Protein AF-A0A800BKJ9-F1 (afdb_monomer)

Radius of gyration: 23.35 Å; Cα contacts (8 Å, |Δi|>4): 43; chains: 1; bounding box: 63×29×54 Å

pLDDT: mean 70.18, std 12.78, range [39.97, 96.56]

Secondary structure (DSSP, 8-state):
------HHHHHHTSHHHHHHS------SHHHHHHHHHTSHHHHHS-S---TTTT-HHHHTTHHHHHHHHHHHHHHHHHHHHHH----TTTTTT--

Sequence (95 aa):
MSDKKNIFERFGDSQVWKSIIRSGVPRT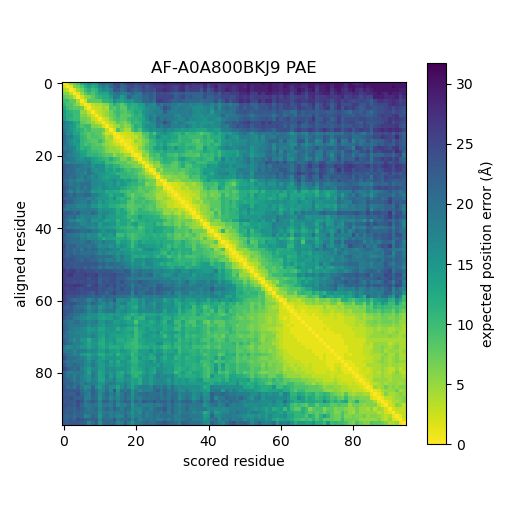RRQRMMSVLNSVFLHLHPVRLPRHAVKLKFTWCMGGLTFFLFLVLTISGILLMFYYRPTVEYAYTDM

Mean predicted aligned error: 14.45 Å

Solvent-accessible surface area (backbone atoms only — not comparable to full-atom values): 5904 Å² total; per-residue (Å²): 137,80,87,79,77,51,71,66,57,60,51,65,68,27,71,64,45,48,58,46,59,63,57,74,90,59,88,46,79,69,48,44,52,54,40,30,66,55,13,70,74,43,48,76,46,74,94,73,75,59,81,76,75,69,44,61,87,79,57,69,55,50,72,58,51,53,52,50,51,49,52,53,50,51,54,53,49,55,55,44,58,78,65,45,57,101,42,84,90,45,45,77,80,55,105

Foldseek 3Di:
DDDPDDPVVVVCPDPVNCQQQVADDDDDPVSLVVRLCRHPVSVVPPPDDDPVNPPCVPPVVVVVVVVVVVVVCVVVVVVLVVQADPDPVCRVVSD

Structure (mmCIF, N/CA/C/O backbone):
data_AF-A0A800BKJ9-F1
#
_entry.id   AF-A0A800BKJ9-F1
#
loop_
_atom_site.group_PDB
_atom_site.id
_atom_site.type_symbol
_atom_site.label_atom_id
_atom_site.label_alt_id
_atom_site.label_comp_id
_atom_site.label_asym_id
_atom_site.label_entity_id
_atom_site.label_seq_id
_atom_site.pdbx_PDB_ins_code
_atom_site.Cartn_x
_atom_site.Cartn_y
_atom_site.Cartn_z
_atom_site.occupancy
_atom_site.B_iso_or_equiv
_atom_site.auth_seq_id
_atom_site.auth_comp_id
_atom_site.auth_asym_id
_atom_site.auth_atom_id
_atom_site.pdbx_PDB_model_num
ATOM 1 N N . MET A 1 1 ? -43.457 21.972 -6.474 1.00 39.97 1 MET A N 1
ATOM 2 C CA . MET A 1 1 ? -42.871 21.438 -7.720 1.00 39.97 1 MET A CA 1
ATOM 3 C C . MET A 1 1 ? -41.398 21.126 -7.467 1.00 39.97 1 MET A C 1
ATOM 5 O O . MET A 1 1 ? -40.632 22.046 -7.242 1.00 39.97 1 MET A O 1
ATOM 9 N N . SER A 1 2 ? -41.067 19.829 -7.458 1.00 46.69 2 SER A N 1
ATOM 10 C CA . SER A 1 2 ? -39.734 19.195 -7.498 1.00 46.69 2 SER A CA 1
ATOM 11 C C . SER A 1 2 ? -38.709 19.501 -6.388 1.00 46.69 2 SER A C 1
ATOM 13 O O . SER A 1 2 ? -37.764 20.259 -6.599 1.00 46.69 2 SER A O 1
ATOM 15 N N . ASP A 1 3 ? -38.805 18.767 -5.271 1.00 52.81 3 ASP A N 1
ATOM 16 C CA . ASP A 1 3 ? -37.680 18.506 -4.359 1.00 52.81 3 ASP A CA 1
ATOM 17 C C . ASP A 1 3 ? -36.527 17.831 -5.119 1.00 52.81 3 ASP A C 1
ATOM 19 O O . ASP A 1 3 ? -36.570 16.640 -5.450 1.00 52.81 3 ASP A O 1
ATOM 23 N N . LYS A 1 4 ? -35.473 18.594 -5.415 1.00 58.91 4 LYS A N 1
ATOM 24 C CA . LYS A 1 4 ? -34.211 18.055 -5.928 1.00 58.91 4 LYS A CA 1
ATOM 25 C C . LYS A 1 4 ? -33.463 17.396 -4.768 1.00 58.91 4 LYS A C 1
ATOM 27 O O . LYS A 1 4 ? -32.579 18.006 -4.178 1.00 58.91 4 LYS A O 1
ATOM 32 N N . LYS A 1 5 ? -33.821 16.150 -4.437 1.00 59.28 5 LYS A N 1
ATOM 33 C CA . LYS A 1 5 ? -33.046 15.328 -3.491 1.00 59.28 5 LYS A CA 1
ATOM 34 C C . LYS A 1 5 ? -31.585 15.289 -3.933 1.00 59.28 5 LYS A C 1
ATOM 36 O O . LYS A 1 5 ? -31.288 14.848 -5.048 1.00 59.28 5 LYS A O 1
ATOM 41 N N . ASN A 1 6 ? -30.702 15.767 -3.061 1.00 65.50 6 ASN A N 1
ATOM 42 C CA . ASN A 1 6 ? -29.271 15.858 -3.307 1.00 65.50 6 ASN A CA 1
ATOM 43 C C . ASN A 1 6 ? -28.707 14.466 -3.611 1.00 65.50 6 ASN A C 1
ATOM 45 O O . ASN A 1 6 ? -29.071 13.474 -2.981 1.00 65.50 6 ASN A O 1
ATOM 49 N N . ILE A 1 7 ? -27.784 14.384 -4.569 1.00 63.50 7 ILE A N 1
ATOM 50 C CA . ILE A 1 7 ? -27.117 13.134 -4.977 1.00 63.50 7 ILE A CA 1
ATOM 51 C C . ILE A 1 7 ? -26.501 12.435 -3.745 1.00 63.50 7 ILE A C 1
ATOM 53 O O . ILE A 1 7 ? -26.537 11.213 -3.626 1.00 63.50 7 ILE A O 1
ATOM 57 N N . PHE A 1 8 ? -26.054 13.234 -2.773 1.00 60.84 8 PHE A N 1
ATOM 58 C CA . PHE A 1 8 ? -25.532 12.811 -1.475 1.00 60.84 8 PHE A CA 1
ATOM 59 C C . PHE A 1 8 ? -26.535 12.019 -0.611 1.00 60.84 8 PHE A C 1
ATOM 61 O O . PHE A 1 8 ? -26.155 11.038 0.022 1.00 60.84 8 PHE A O 1
ATOM 68 N N . GLU A 1 9 ? -27.823 12.379 -0.622 1.00 61.12 9 GLU A N 1
ATOM 69 C CA . GLU A 1 9 ? -28.871 11.661 0.122 1.00 61.12 9 GLU A CA 1
ATOM 70 C C . GLU A 1 9 ? -29.192 10.313 -0.533 1.00 61.12 9 GLU A C 1
ATOM 72 O O . GLU A 1 9 ? -29.388 9.313 0.154 1.00 61.12 9 GLU A O 1
ATOM 77 N N . ARG A 1 10 ? -29.159 10.250 -1.872 1.00 60.16 10 ARG A N 1
ATOM 78 C CA . ARG A 1 10 ? -29.351 8.995 -2.622 1.00 60.16 10 ARG A CA 1
ATOM 79 C C . ARG A 1 10 ? -28.207 8.002 -2.401 1.00 60.16 10 ARG A C 1
ATOM 81 O O . ARG A 1 10 ? -28.456 6.800 -2.353 1.00 60.16 10 ARG A O 1
ATOM 88 N N . PHE A 1 11 ? -26.975 8.490 -2.238 1.00 60.97 11 PHE A N 1
ATOM 89 C CA . PHE A 1 11 ? -25.841 7.648 -1.846 1.00 60.97 11 PHE A CA 1
ATOM 90 C C . PHE A 1 11 ? -25.932 7.200 -0.380 1.00 60.97 11 PHE A C 1
ATOM 92 O O . PHE A 1 11 ? -25.689 6.024 -0.101 1.00 60.97 11 PHE A O 1
ATOM 99 N N . GLY A 1 12 ? -26.344 8.087 0.533 1.00 59.91 12 GLY A N 1
ATOM 100 C CA . GLY A 1 12 ? -26.527 7.770 1.955 1.00 59.91 12 GLY A CA 1
ATOM 101 C C . GLY A 1 12 ? -27.630 6.739 2.233 1.00 59.91 12 GLY A C 1
ATOM 102 O O . GLY A 1 12 ? -27.510 5.946 3.166 1.00 59.91 12 GLY A O 1
ATOM 103 N N . ASP A 1 13 ? -28.664 6.686 1.389 1.00 61.78 13 ASP A N 1
ATOM 104 C CA . ASP A 1 13 ? -29.742 5.690 1.467 1.00 61.78 13 ASP A CA 1
ATOM 105 C C . ASP A 1 13 ? -29.488 4.410 0.657 1.00 61.78 13 ASP A C 1
ATOM 107 O O . ASP A 1 13 ? -30.318 3.491 0.677 1.00 61.78 13 ASP A O 1
ATOM 111 N N . SER A 1 14 ? -28.352 4.322 -0.043 1.00 69.62 14 SER A N 1
ATOM 112 C CA . SER A 1 14 ? -28.029 3.161 -0.869 1.00 69.62 14 SER A CA 1
ATOM 113 C C . SER A 1 14 ? -27.919 1.884 -0.026 1.00 69.62 14 SER A C 1
ATOM 115 O O . SER A 1 14 ? -27.401 1.883 1.095 1.00 69.62 14 SER A O 1
ATOM 117 N N . GLN A 1 15 ? -28.386 0.760 -0.583 1.00 64.81 15 GLN A N 1
ATOM 118 C CA . GLN A 1 15 ? -28.272 -0.555 0.064 1.00 64.81 15 GLN A CA 1
ATOM 119 C C . GLN A 1 15 ? -26.816 -0.903 0.401 1.00 64.81 15 GLN A C 1
ATOM 121 O O . GLN A 1 15 ? -26.553 -1.552 1.409 1.00 64.81 15 GLN A O 1
ATOM 126 N N . VAL A 1 16 ? -25.870 -0.403 -0.398 1.00 65.88 16 VAL A N 1
ATOM 127 C CA . VAL A 1 16 ? -24.430 -0.536 -0.168 1.00 65.88 16 VAL A CA 1
ATOM 128 C C . VAL A 1 16 ? -24.008 0.217 1.099 1.00 65.88 16 VAL A C 1
ATOM 130 O O . VAL A 1 16 ? -23.353 -0.368 1.957 1.00 65.88 16 VAL A O 1
ATOM 133 N N . TRP A 1 17 ? -24.457 1.462 1.295 1.00 63.06 17 TRP A N 1
ATOM 134 C CA . TRP A 1 17 ? -24.151 2.253 2.496 1.00 63.06 17 TRP A CA 1
ATOM 135 C C . TRP A 1 17 ? -24.762 1.651 3.772 1.00 63.06 17 TRP A C 1
ATOM 137 O O . TRP A 1 17 ? -24.073 1.490 4.782 1.00 63.06 17 TRP A O 1
ATOM 147 N N . LYS A 1 18 ? -26.025 1.205 3.705 1.00 64.19 18 LYS A N 1
ATOM 148 C CA . LYS A 1 18 ? -26.698 0.481 4.804 1.00 64.19 18 LYS A CA 1
ATOM 149 C C . LYS A 1 18 ? -26.082 -0.896 5.084 1.00 64.19 18 LYS A C 1
ATOM 151 O O . LYS A 1 18 ? -26.156 -1.382 6.212 1.00 64.19 18 LYS A O 1
ATOM 156 N N . SER A 1 19 ? -25.458 -1.523 4.085 1.00 60.25 19 SER A N 1
ATOM 157 C CA . SER A 1 19 ? -24.729 -2.784 4.255 1.00 60.25 19 SER A CA 1
ATOM 158 C C . SER A 1 19 ? -23.343 -2.588 4.877 1.00 60.25 19 SER A C 1
ATOM 160 O O . SER A 1 19 ? -22.882 -3.470 5.596 1.00 60.25 19 SER A O 1
ATOM 162 N N . ILE A 1 20 ? -22.685 -1.451 4.632 1.00 65.69 20 ILE A N 1
ATOM 163 C CA . ILE A 1 20 ? -21.356 -1.133 5.181 1.00 65.69 20 ILE A CA 1
ATOM 164 C C . ILE A 1 20 ? -21.458 -0.640 6.635 1.00 65.69 20 ILE A C 1
ATOM 166 O O . ILE A 1 20 ? -20.631 -1.014 7.470 1.00 65.69 20 ILE A O 1
ATOM 170 N N . ILE A 1 21 ? -22.485 0.153 6.966 1.00 64.12 21 ILE A N 1
ATOM 171 C CA . ILE A 1 21 ? -22.735 0.694 8.312 1.00 64.12 21 ILE A CA 1
ATOM 172 C C . ILE A 1 21 ? -24.076 0.153 8.823 1.00 64.12 21 ILE A C 1
ATOM 174 O O . ILE A 1 21 ? -25.103 0.827 8.820 1.00 64.12 21 ILE A O 1
ATOM 178 N N . ARG A 1 22 ? -24.067 -1.113 9.255 1.00 62.44 22 ARG A N 1
ATOM 179 C CA . ARG A 1 22 ? -25.282 -1.853 9.643 1.00 62.44 22 ARG A CA 1
ATOM 180 C C . ARG A 1 22 ? -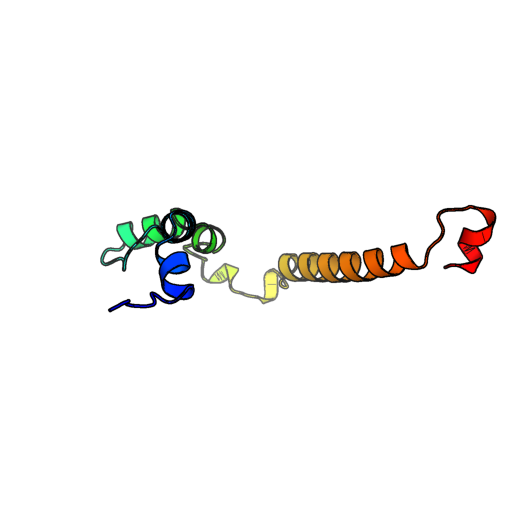25.787 -1.553 11.066 1.00 62.44 22 ARG A C 1
ATOM 182 O O . ARG A 1 22 ? -26.870 -1.998 11.437 1.00 62.44 22 ARG A O 1
ATOM 189 N N . SER A 1 23 ? -25.040 -0.820 11.895 1.00 60.53 23 SER A N 1
ATOM 190 C CA . SER A 1 23 ? -25.362 -0.662 13.324 1.00 60.53 23 SER A CA 1
ATOM 191 C C . SER A 1 23 ? -25.591 0.788 13.756 1.00 60.53 23 SER A C 1
ATOM 193 O O . SER A 1 23 ? -24.701 1.622 13.605 1.00 60.53 23 SER A O 1
ATOM 195 N N . GLY A 1 24 ? -26.744 1.061 14.375 1.00 64.62 24 GLY A N 1
ATOM 196 C CA . GLY A 1 24 ? -27.024 2.315 15.086 1.00 64.62 24 GLY A CA 1
ATOM 197 C C . GLY A 1 24 ? -26.265 2.453 16.417 1.00 64.62 24 GLY A C 1
ATOM 198 O O . GLY A 1 24 ? -25.598 1.518 16.862 1.00 64.62 24 GLY A O 1
ATOM 199 N N . VAL A 1 25 ? -26.384 3.625 17.061 1.00 61.09 25 VAL A N 1
ATOM 200 C CA . VAL A 1 25 ? -25.630 4.016 18.271 1.00 61.09 25 VAL A CA 1
ATOM 201 C C . VAL A 1 25 ? -25.787 2.970 19.393 1.00 61.09 25 VAL A C 1
ATOM 203 O O . VAL A 1 25 ? -26.876 2.823 19.958 1.00 61.09 25 VAL A O 1
ATOM 206 N N . PRO A 1 26 ? -24.720 2.234 19.752 1.00 61.00 26 PRO A N 1
ATOM 207 C CA . PRO A 1 26 ? -24.821 1.095 20.657 1.00 61.00 26 PRO A CA 1
ATOM 208 C C . PRO A 1 26 ? -24.922 1.533 22.126 1.00 61.00 26 PRO A C 1
ATOM 210 O O . PRO A 1 26 ? -24.006 2.155 22.669 1.00 61.00 26 PRO A O 1
ATOM 213 N N . ARG A 1 27 ? -26.005 1.150 22.817 1.00 66.75 27 ARG A N 1
ATOM 214 C CA . ARG A 1 27 ? -26.241 1.548 24.221 1.00 66.75 27 ARG A CA 1
ATOM 215 C C . ARG A 1 27 ? -25.732 0.542 25.260 1.00 66.75 27 ARG A C 1
ATOM 217 O O . ARG A 1 27 ? -25.415 0.941 26.375 1.00 66.75 27 ARG A O 1
ATOM 224 N N . THR A 1 28 ? -25.525 -0.727 24.892 1.00 74.31 28 THR A N 1
ATOM 225 C CA . T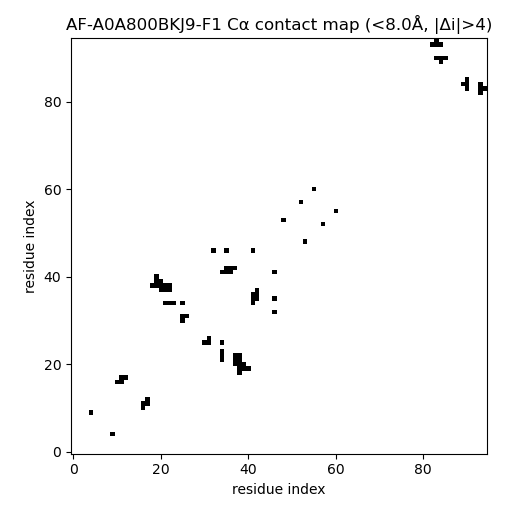HR A 1 28 ? -25.033 -1.787 25.802 1.00 74.31 28 THR A CA 1
ATOM 226 C C . THR A 1 28 ? -23.661 -2.351 25.399 1.00 74.31 28 THR A C 1
ATOM 228 O O . THR A 1 28 ? -23.259 -2.291 24.236 1.00 74.31 28 THR A O 1
ATOM 231 N N . ARG A 1 29 ? -22.913 -2.939 26.353 1.00 59.97 29 ARG A N 1
ATOM 232 C CA . ARG A 1 29 ? -21.552 -3.482 26.118 1.00 59.97 29 ARG A CA 1
ATOM 233 C C . ARG A 1 29 ? -21.520 -4.580 25.043 1.00 59.97 29 ARG A C 1
ATOM 235 O O . ARG A 1 29 ? -20.594 -4.601 24.238 1.00 59.97 29 ARG A O 1
ATOM 242 N N . ARG A 1 30 ? -22.526 -5.463 25.007 1.00 62.75 30 ARG A N 1
ATOM 243 C CA . ARG A 1 30 ? -22.648 -6.526 23.990 1.00 62.75 30 ARG A CA 1
ATOM 244 C C . ARG A 1 30 ? -22.976 -5.953 22.608 1.00 62.75 30 ARG A C 1
ATOM 246 O O . ARG A 1 30 ? -22.354 -6.339 21.626 1.00 62.75 30 ARG A O 1
ATOM 253 N N . GLN A 1 31 ? -23.868 -4.965 22.542 1.00 63.81 31 GLN A N 1
ATOM 254 C CA . GLN A 1 31 ? -24.249 -4.307 21.290 1.00 63.81 31 GLN A CA 1
ATOM 255 C C . GLN A 1 31 ? -23.094 -3.505 20.666 1.00 63.81 31 GLN A 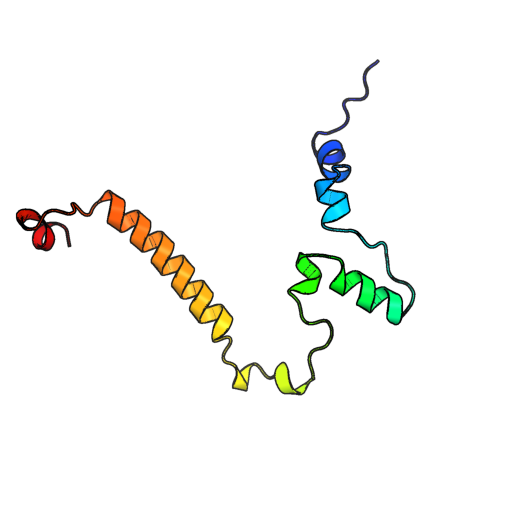C 1
ATOM 257 O O . GLN A 1 31 ? -22.973 -3.479 19.446 1.00 63.81 31 GLN A O 1
ATOM 262 N N . ARG A 1 32 ? -22.192 -2.928 21.479 1.00 67.19 32 ARG A N 1
ATOM 263 C CA . ARG A 1 32 ? -20.948 -2.298 20.987 1.00 67.19 32 ARG A CA 1
ATOM 264 C C . ARG A 1 32 ? -20.045 -3.295 20.266 1.00 67.19 32 ARG A C 1
ATOM 266 O O . ARG A 1 32 ? -19.538 -2.987 19.200 1.00 67.19 32 ARG A O 1
ATOM 273 N N . MET A 1 33 ? -19.874 -4.496 20.816 1.00 62.22 33 MET A N 1
ATOM 274 C CA . MET A 1 33 ? -19.043 -5.527 20.184 1.00 62.22 33 MET A CA 1
ATOM 275 C C . MET A 1 33 ? -19.663 -6.023 18.874 1.00 62.22 33 MET A C 1
ATOM 277 O O . MET A 1 33 ? -18.966 -6.132 17.873 1.00 62.22 33 MET A O 1
ATOM 281 N N . MET A 1 34 ? -20.980 -6.244 18.858 1.00 62.56 34 MET A N 1
ATOM 282 C CA . MET A 1 34 ? -21.692 -6.662 17.645 1.00 62.56 34 MET A CA 1
ATOM 283 C C . MET A 1 34 ? -21.695 -5.577 16.561 1.00 62.56 34 MET A C 1
ATOM 285 O O . MET A 1 34 ? -21.639 -5.900 15.384 1.00 62.56 34 MET A O 1
ATOM 289 N N . SER A 1 35 ? -21.728 -4.297 16.932 1.00 62.47 35 SER A N 1
ATOM 290 C CA . SER A 1 35 ? -21.608 -3.168 15.998 1.00 62.47 35 SER A CA 1
ATOM 291 C C . SER A 1 35 ? -20.231 -3.117 15.320 1.00 62.47 35 SER A C 1
ATOM 293 O O . SER A 1 35 ? -20.143 -2.887 14.113 1.00 62.47 35 SER A O 1
ATOM 295 N N . VAL A 1 36 ? -19.171 -3.427 16.072 1.00 61.50 36 VAL A N 1
ATOM 296 C CA . VAL A 1 36 ? -17.793 -3.443 15.565 1.00 61.50 36 VAL A CA 1
ATOM 297 C C . VAL A 1 36 ? -17.520 -4.645 14.659 1.00 61.50 36 VAL A C 1
ATOM 299 O O . VAL A 1 36 ? -16.865 -4.504 13.636 1.00 61.50 36 VAL A O 1
ATOM 302 N N . LEU A 1 37 ? -18.089 -5.813 14.966 1.00 61.16 37 LEU A N 1
ATOM 303 C CA . LEU A 1 37 ? -17.922 -7.010 14.134 1.00 61.16 37 LEU A CA 1
ATOM 304 C C . LEU A 1 37 ? -18.732 -6.972 12.826 1.00 61.16 37 LEU A C 1
ATOM 306 O O . LEU A 1 37 ? -18.320 -7.596 11.853 1.00 61.16 37 LEU A O 1
ATOM 310 N N . ASN A 1 38 ? -19.865 -6.258 12.800 1.00 60.38 38 ASN A N 1
ATOM 311 C CA . ASN A 1 38 ? -20.800 -6.219 11.664 1.00 60.38 38 ASN A CA 1
ATOM 312 C C . ASN A 1 38 ? -20.548 -5.081 10.657 1.00 60.38 38 ASN A C 1
ATOM 314 O O . ASN A 1 38 ? -21.346 -4.904 9.738 1.00 60.38 38 ASN A O 1
ATOM 318 N N . SER A 1 39 ? -19.491 -4.286 10.826 1.00 64.94 39 SER A N 1
ATOM 319 C CA . SER A 1 39 ? -19.127 -3.211 9.897 1.00 64.94 39 SER A CA 1
ATOM 320 C C . SER A 1 39 ? -17.724 -3.455 9.351 1.00 64.94 39 SER A C 1
ATOM 322 O O . SER A 1 39 ? -16.797 -3.720 10.108 1.00 64.94 39 SER A O 1
ATOM 324 N N . VAL A 1 40 ? -17.560 -3.377 8.028 1.00 64.00 40 VAL A N 1
ATOM 325 C CA . VAL A 1 40 ? -16.310 -3.770 7.344 1.00 64.00 40 VAL A CA 1
ATOM 326 C C . VAL A 1 40 ? -15.107 -2.962 7.849 1.00 64.00 40 VAL A C 1
ATOM 328 O O . VAL A 1 40 ? -14.041 -3.515 8.103 1.00 64.00 40 VAL A O 1
ATOM 331 N N . PHE A 1 41 ? -15.296 -1.662 8.083 1.00 59.81 41 PHE A N 1
ATOM 332 C CA . PHE A 1 41 ? -14.247 -0.772 8.588 1.00 59.81 41 PHE A CA 1
ATOM 333 C C . PHE A 1 41 ? -13.925 -0.978 10.069 1.00 59.81 41 PHE A C 1
ATOM 335 O O . PHE A 1 41 ? -12.774 -0.854 10.481 1.00 59.81 41 PHE A O 1
ATOM 342 N N . LEU A 1 42 ? -14.931 -1.294 10.879 1.00 62.00 42 LEU A N 1
ATOM 343 C CA . LEU A 1 42 ? -14.761 -1.468 12.318 1.00 62.00 42 LEU A CA 1
ATOM 344 C C . LEU A 1 42 ? -14.290 -2.898 12.646 1.00 62.00 42 LEU A C 1
ATOM 346 O O . LEU A 1 42 ? -13.651 -3.088 13.672 1.00 62.00 42 LEU A O 1
ATOM 350 N N . HIS A 1 43 ? -14.488 -3.866 11.742 1.00 66.88 43 HIS A N 1
ATOM 351 C CA . HIS A 1 43 ? -13.917 -5.213 11.823 1.00 66.88 43 HIS A CA 1
ATOM 352 C C . HIS A 1 43 ? -12.390 -5.203 11.677 1.00 66.88 43 HIS A C 1
ATOM 354 O O . HIS A 1 43 ? -11.697 -5.944 12.371 1.00 66.88 43 HIS A O 1
ATOM 360 N N . LEU A 1 44 ? -11.860 -4.350 10.793 1.00 66.31 44 LEU A N 1
ATOM 361 C CA . LEU A 1 44 ? -10.418 -4.221 10.578 1.00 66.31 44 LEU A CA 1
ATOM 362 C C . LEU A 1 44 ? -9.697 -3.669 11.821 1.00 66.31 44 LEU A C 1
ATOM 364 O O . LEU A 1 44 ? -8.529 -3.978 12.050 1.00 66.31 44 LEU A O 1
ATOM 368 N N . HIS A 1 45 ? -10.388 -2.877 12.647 1.00 62.25 45 HIS A N 1
ATOM 369 C CA . HIS A 1 45 ? -9.828 -2.356 13.885 1.00 62.25 45 HIS A CA 1
ATOM 370 C C . HIS A 1 45 ? -10.104 -3.317 15.058 1.00 62.25 45 HIS A C 1
ATOM 372 O O . HIS A 1 45 ? -11.261 -3.556 15.410 1.00 62.25 45 HIS A O 1
ATOM 378 N N . PRO A 1 46 ? -9.075 -3.837 15.747 1.00 60.97 46 PRO A N 1
ATOM 379 C CA . PRO A 1 46 ? -9.278 -4.738 16.877 1.00 60.97 46 PRO A CA 1
ATOM 380 C C . PRO A 1 46 ? -10.120 -4.070 17.979 1.00 60.97 46 PRO A C 1
ATOM 382 O O . PRO A 1 46 ? -9.781 -3.009 18.503 1.00 60.97 46 PRO A O 1
ATOM 385 N N . VAL A 1 47 ? -11.231 -4.715 18.355 1.00 61.00 47 VAL A N 1
ATOM 386 C CA . VAL A 1 47 ? -12.239 -4.193 19.310 1.00 61.00 47 VAL A CA 1
ATOM 387 C C . VAL A 1 47 ? -11.664 -3.991 20.715 1.00 61.00 47 VAL A C 1
ATOM 389 O O . VAL A 1 47 ? -12.165 -3.195 21.511 1.00 61.00 47 VAL A O 1
ATOM 392 N N . ARG A 1 48 ? -10.622 -4.754 21.050 1.00 59.59 48 ARG A N 1
ATOM 393 C CA . ARG A 1 48 ? -9.893 -4.664 22.312 1.00 59.59 48 ARG A CA 1
ATOM 394 C C . ARG A 1 48 ? -8.420 -4.898 22.039 1.00 59.59 48 ARG A C 1
ATOM 396 O O . ARG A 1 48 ? -8.033 -5.990 21.642 1.00 59.59 48 ARG A O 1
ATOM 403 N N . LEU A 1 49 ? -7.613 -3.880 22.303 1.00 65.19 49 LEU A N 1
ATOM 404 C CA . LEU A 1 49 ? -6.165 -4.007 22.334 1.00 65.19 49 LEU A CA 1
ATOM 405 C C . LEU A 1 49 ? -5.716 -4.086 23.797 1.00 65.19 49 LEU A C 1
ATOM 407 O O . LEU A 1 49 ? -6.078 -3.211 24.591 1.00 65.19 49 LEU A O 1
ATOM 411 N N . PRO A 1 50 ? -4.953 -5.116 24.196 1.00 65.06 50 PRO A N 1
ATOM 412 C CA . PRO A 1 50 ? -4.368 -5.148 25.527 1.00 65.06 50 PRO A CA 1
ATOM 413 C C . PRO A 1 50 ? -3.353 -4.004 25.665 1.00 65.06 50 PRO A C 1
ATOM 415 O O . PRO A 1 50 ? -2.595 -3.715 24.738 1.00 65.06 50 PRO A O 1
ATOM 418 N N . ARG A 1 51 ? -3.315 -3.346 26.833 1.00 64.19 51 ARG A N 1
ATOM 419 C CA . ARG A 1 51 ? -2.510 -2.124 27.067 1.00 64.19 51 ARG A CA 1
ATOM 420 C C . ARG A 1 51 ? -1.014 -2.299 26.765 1.00 64.19 51 ARG A C 1
ATOM 422 O O . ARG A 1 51 ? -0.337 -1.328 26.449 1.00 64.19 51 ARG A O 1
ATOM 429 N N . HIS A 1 52 ? -0.501 -3.527 26.832 1.00 62.88 52 HIS A N 1
ATOM 430 C CA . HIS A 1 52 ? 0.886 -3.849 26.494 1.00 62.88 52 HIS A CA 1
ATOM 431 C C . HIS A 1 52 ? 1.173 -3.880 24.982 1.00 62.88 52 HIS A C 1
ATOM 433 O O . HIS A 1 52 ? 2.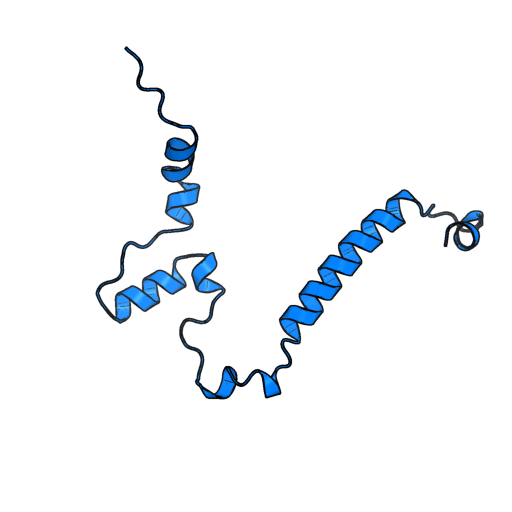313 -3.659 24.595 1.00 62.88 52 HIS A O 1
ATOM 439 N N . ALA A 1 53 ? 0.168 -4.123 24.130 1.00 60.03 53 ALA A N 1
ATOM 440 C CA . ALA A 1 53 ? 0.325 -4.220 22.674 1.00 60.03 53 ALA A CA 1
ATOM 441 C C . ALA A 1 53 ? 0.322 -2.843 21.989 1.00 60.03 53 ALA A C 1
ATOM 443 O O . ALA A 1 53 ? 0.787 -2.710 20.866 1.00 60.03 53 ALA A O 1
ATOM 444 N N . VAL A 1 54 ? -0.152 -1.806 22.690 1.00 59.50 54 VAL A N 1
ATOM 445 C CA . VAL A 1 54 ? -0.120 -0.401 22.238 1.00 59.50 54 VAL A CA 1
ATOM 446 C C . VAL A 1 54 ? 1.243 0.250 22.521 1.00 59.50 54 VAL A C 1
ATOM 448 O O . VAL A 1 54 ? 1.486 1.396 22.153 1.00 59.50 54 VAL A O 1
ATOM 451 N N . LYS A 1 55 ? 2.179 -0.468 23.161 1.00 60.66 55 LYS A N 1
ATOM 452 C CA . LYS A 1 55 ? 3.564 -0.009 23.281 1.00 60.66 55 LYS A CA 1
ATOM 453 C C . LYS A 1 55 ? 4.207 -0.050 21.889 1.00 60.66 55 LYS A C 1
ATOM 455 O O . LYS A 1 55 ? 4.833 -1.040 21.523 1.00 60.66 55 LYS A O 1
ATOM 460 N N . LEU A 1 56 ? 4.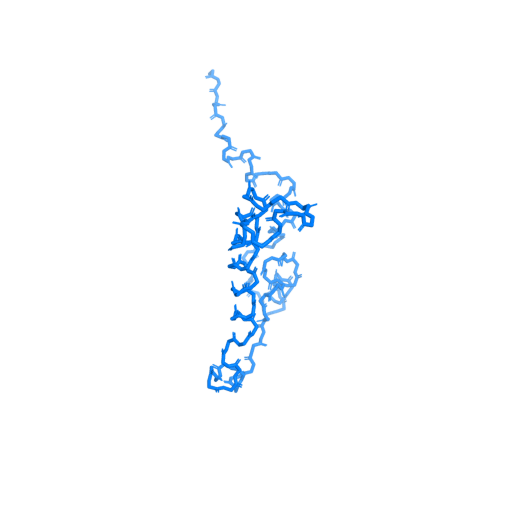091 1.061 21.154 1.00 57.59 56 LEU A N 1
ATOM 461 C CA . LEU A 1 56 ? 4.670 1.305 19.819 1.00 57.59 56 LEU A CA 1
ATOM 462 C C . LEU A 1 56 ? 6.169 0.963 19.720 1.00 57.59 56 LEU A C 1
ATOM 464 O O . LEU A 1 56 ? 6.690 0.761 18.627 1.00 57.59 56 LEU A O 1
ATOM 468 N N . LYS A 1 57 ? 6.857 0.855 20.863 1.00 57.72 57 LYS A N 1
ATOM 469 C CA . LYS A 1 57 ? 8.258 0.441 20.965 1.00 57.72 57 LYS A CA 1
ATOM 470 C C . LYS A 1 57 ? 8.526 -1.009 20.530 1.00 57.72 57 LYS A C 1
ATOM 472 O O . LYS A 1 57 ? 9.644 -1.276 20.119 1.00 57.72 57 LYS A O 1
ATOM 477 N N . PHE A 1 58 ? 7.554 -1.926 20.610 1.00 56.41 58 PHE A N 1
ATOM 478 C CA . PHE A 1 58 ? 7.793 -3.355 20.326 1.00 56.41 58 PHE A CA 1
ATOM 479 C C . PHE A 1 58 ? 7.432 -3.799 18.904 1.00 56.41 58 PHE A C 1
ATOM 481 O O . PHE A 1 58 ? 7.988 -4.781 18.429 1.00 56.41 58 PHE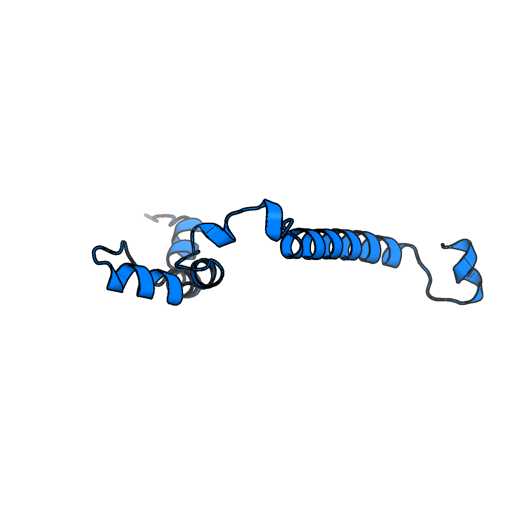 A O 1
ATOM 488 N N . THR A 1 59 ? 6.518 -3.110 18.214 1.00 64.56 59 THR A N 1
ATOM 489 C CA . THR A 1 59 ? 6.049 -3.531 16.878 1.00 64.56 59 THR A CA 1
ATOM 490 C C . THR A 1 59 ? 6.469 -2.593 15.753 1.00 64.56 59 THR A C 1
ATOM 492 O O . THR A 1 59 ? 6.183 -2.903 14.600 1.00 64.56 59 THR A O 1
ATOM 495 N N . TRP A 1 60 ? 7.142 -1.472 16.067 1.00 61.81 60 TRP A N 1
ATOM 496 C CA . TRP A 1 60 ? 7.764 -0.529 15.115 1.00 61.81 60 TRP A CA 1
ATOM 497 C C . TRP A 1 60 ? 6.868 -0.110 13.934 1.00 61.81 60 TRP A C 1
ATOM 499 O O . TRP A 1 60 ? 7.359 0.283 12.883 1.00 61.81 60 TRP A O 1
ATOM 509 N N . CYS A 1 61 ? 5.543 -0.244 14.078 1.00 69.19 61 CYS A N 1
ATOM 510 C CA . CYS A 1 61 ? 4.595 -0.157 12.969 1.00 69.19 61 CYS A CA 1
ATOM 511 C C . CYS A 1 61 ? 5.043 -0.960 11.724 1.00 69.19 61 CYS A C 1
ATOM 513 O O . CYS A 1 61 ? 4.789 -0.542 10.599 1.00 69.19 61 CYS A O 1
ATOM 515 N N . MET A 1 62 ? 5.716 -2.107 11.896 1.00 77.19 62 MET A N 1
ATOM 516 C CA . MET A 1 62 ? 6.328 -2.840 10.780 1.00 77.19 62 MET A CA 1
ATOM 517 C C . MET A 1 62 ? 5.309 -3.199 9.695 1.00 77.19 62 MET A C 1
ATOM 519 O O . MET A 1 62 ? 5.614 -3.069 8.519 1.00 77.19 62 MET A O 1
ATOM 523 N N . GLY A 1 63 ? 4.075 -3.553 10.071 1.00 81.31 63 GLY A N 1
ATOM 524 C CA . GLY A 1 63 ? 3.007 -3.810 9.097 1.00 81.31 63 GLY A CA 1
ATOM 525 C C . GLY A 1 63 ? 2.548 -2.565 8.324 1.00 81.31 63 GLY A C 1
ATOM 526 O O . GLY A 1 63 ? 2.245 -2.651 7.139 1.00 81.31 63 GLY A O 1
ATOM 5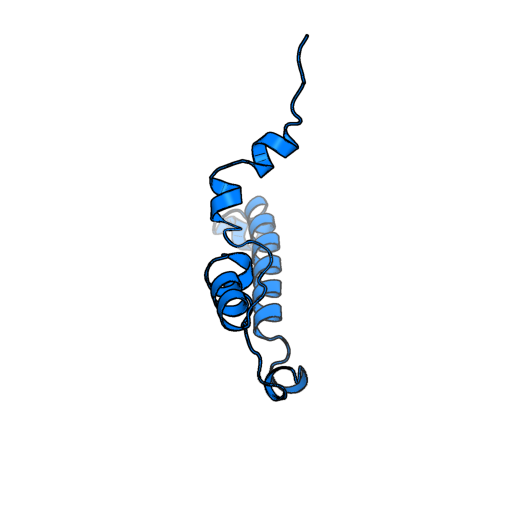27 N N . GLY A 1 64 ? 2.515 -1.394 8.967 1.00 82.00 64 GLY A N 1
ATOM 528 C CA . GLY A 1 64 ? 2.192 -0.138 8.285 1.00 82.00 64 GLY A CA 1
ATOM 529 C C . GLY A 1 64 ? 3.332 0.319 7.376 1.00 82.00 64 GLY A C 1
ATOM 530 O O . GLY A 1 64 ? 3.089 0.788 6.269 1.00 82.00 64 GLY A O 1
ATOM 531 N N . LEU A 1 65 ? 4.575 0.115 7.816 1.00 87.25 65 LEU A N 1
ATOM 532 C CA . LEU A 1 65 ? 5.769 0.424 7.040 1.00 87.25 65 LEU A CA 1
ATOM 533 C C . LEU A 1 65 ? 5.871 -0.448 5.783 1.00 87.25 65 LEU A C 1
ATOM 535 O O . LEU A 1 65 ? 6.124 0.080 4.705 1.00 87.25 65 LEU A O 1
ATOM 539 N N . THR A 1 66 ? 5.633 -1.759 5.884 1.00 88.75 66 THR A N 1
ATOM 540 C CA . THR A 1 66 ? 5.654 -2.649 4.712 1.00 88.75 66 THR A CA 1
ATOM 541 C C . THR A 1 66 ? 4.537 -2.320 3.729 1.00 88.75 66 THR A C 1
ATOM 543 O O . THR A 1 66 ? 4.782 -2.287 2.526 1.00 88.75 66 THR A O 1
ATOM 546 N N . PHE A 1 67 ? 3.335 -2.004 4.215 1.00 87.44 67 PHE A N 1
ATOM 547 C CA . PHE A 1 67 ? 2.237 -1.554 3.361 1.00 87.44 67 PHE A CA 1
ATOM 548 C C . PHE A 1 67 ? 2.548 -0.217 2.670 1.00 87.44 67 PHE A C 1
ATOM 550 O O . PHE A 1 67 ? 2.292 -0.057 1.479 1.00 87.44 67 PHE A O 1
ATOM 557 N N . PHE A 1 68 ? 3.154 0.730 3.389 1.00 90.94 68 PHE A N 1
ATOM 558 C CA . PHE A 1 68 ? 3.584 2.004 2.819 1.00 90.94 68 PHE A CA 1
ATOM 559 C C . PHE A 1 68 ? 4.646 1.813 1.729 1.00 90.94 68 PHE A C 1
ATOM 561 O O . PHE A 1 68 ? 4.505 2.350 0.633 1.00 90.94 68 PHE A O 1
ATOM 568 N N . LEU A 1 69 ? 5.670 0.998 1.994 1.00 93.56 69 LEU A N 1
ATOM 569 C CA . LEU A 1 69 ? 6.698 0.668 1.005 1.00 93.56 69 LEU A CA 1
ATOM 570 C C . LEU A 1 69 ? 6.109 -0.047 -0.217 1.00 93.56 69 LEU A C 1
ATOM 572 O O . LEU A 1 69 ? 6.508 0.247 -1.339 1.00 93.56 69 LEU A O 1
ATOM 576 N N . PHE A 1 70 ? 5.126 -0.930 -0.022 1.00 95.12 70 PHE A N 1
ATOM 577 C CA . PHE A 1 70 ? 4.404 -1.576 -1.117 1.00 95.12 70 PHE A CA 1
ATOM 578 C C . PHE A 1 70 ? 3.674 -0.562 -2.009 1.00 95.12 70 PHE A C 1
ATOM 580 O 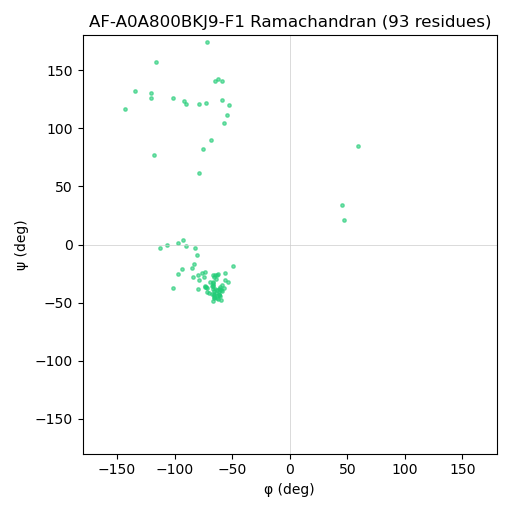O . PHE A 1 70 ? 3.764 -0.652 -3.232 1.00 95.12 70 PHE A O 1
ATOM 587 N N . LEU A 1 71 ? 2.993 0.430 -1.426 1.00 96.31 71 LEU A N 1
ATOM 588 C CA . LEU A 1 71 ? 2.337 1.491 -2.195 1.00 96.31 71 LEU A CA 1
ATOM 589 C C . LEU A 1 71 ? 3.347 2.326 -2.986 1.00 96.31 71 LEU A C 1
ATOM 591 O O . LEU A 1 71 ? 3.136 2.565 -4.174 1.00 96.31 71 LEU A O 1
ATOM 595 N N . VAL A 1 72 ? 4.454 2.725 -2.352 1.00 96.50 72 VAL A N 1
ATOM 596 C CA . VAL A 1 72 ? 5.528 3.481 -3.015 1.00 96.50 72 VAL A CA 1
ATOM 597 C C . VAL A 1 72 ? 6.101 2.688 -4.188 1.00 96.50 72 VAL A C 1
ATOM 599 O O . VAL A 1 72 ? 6.188 3.232 -5.285 1.00 96.50 72 VAL A O 1
ATOM 602 N N . LEU A 1 73 ? 6.416 1.405 -3.985 1.00 95.62 73 LEU A N 1
ATOM 603 C CA . LEU A 1 73 ? 6.934 0.518 -5.029 1.00 95.62 73 LEU A CA 1
ATOM 604 C C . LEU A 1 73 ? 5.927 0.304 -6.161 1.00 95.62 73 LEU A C 1
ATOM 606 O O . LEU A 1 73 ? 6.307 0.251 -7.324 1.00 95.62 73 LEU A O 1
ATOM 610 N N . THR A 1 74 ? 4.643 0.180 -5.835 1.00 95.69 74 THR A N 1
ATOM 611 C CA . THR A 1 74 ? 3.600 -0.004 -6.848 1.00 95.69 74 THR A CA 1
ATOM 612 C C . THR A 1 74 ? 3.482 1.241 -7.721 1.00 95.69 74 THR A C 1
ATOM 614 O O . THR A 1 74 ? 3.443 1.132 -8.942 1.00 95.69 74 THR A O 1
ATOM 617 N N . ILE A 1 75 ? 3.481 2.432 -7.117 1.00 96.56 75 ILE A N 1
ATOM 618 C CA . ILE A 1 75 ? 3.391 3.696 -7.856 1.00 96.56 75 ILE A CA 1
ATOM 619 C C . ILE A 1 75 ? 4.648 3.914 -8.707 1.00 96.56 75 ILE A C 1
ATOM 621 O O . ILE A 1 75 ? 4.530 4.190 -9.899 1.00 96.56 75 ILE A O 1
ATOM 625 N N . SER A 1 76 ? 5.844 3.760 -8.131 1.00 94.12 76 SER A N 1
ATOM 626 C CA . SER A 1 76 ? 7.095 3.929 -8.880 1.00 94.12 76 SER A CA 1
ATOM 627 C C . SER A 1 76 ? 7.281 2.855 -9.954 1.00 94.12 76 SER A C 1
ATOM 629 O O . SER A 1 76 ? 7.748 3.170 -11.042 1.00 94.12 76 SER A O 1
ATOM 631 N N . GLY A 1 77 ? 6.859 1.616 -9.697 1.00 93.19 77 GLY A N 1
ATOM 632 C CA . GLY A 1 77 ? 6.892 0.519 -10.662 1.00 93.19 77 GLY A CA 1
ATOM 633 C C . GLY A 1 77 ? 5.953 0.746 -11.844 1.00 93.19 77 GLY A C 1
ATOM 634 O O . GLY A 1 77 ? 6.358 0.546 -12.985 1.00 93.19 77 GLY A O 1
ATOM 635 N N . ILE A 1 78 ? 4.732 1.235 -11.601 1.00 94.75 78 ILE A N 1
ATOM 636 C CA . ILE A 1 78 ? 3.806 1.621 -12.679 1.00 94.75 78 ILE A CA 1
ATOM 637 C C . ILE A 1 78 ? 4.407 2.750 -13.522 1.00 94.75 78 ILE A C 1
ATOM 639 O O . ILE A 1 78 ? 4.345 2.695 -14.747 1.00 94.75 78 ILE A O 1
ATOM 643 N N . LEU A 1 79 ? 5.017 3.756 -12.887 1.00 91.38 79 LEU A N 1
ATOM 644 C CA . LEU A 1 79 ? 5.701 4.832 -13.609 1.00 91.38 79 LEU A CA 1
ATOM 645 C C . LEU A 1 79 ? 6.866 4.301 -14.452 1.00 91.38 79 LEU A C 1
ATOM 647 O O . LEU A 1 79 ? 7.001 4.693 -15.608 1.00 91.38 79 LEU A O 1
ATOM 651 N N . LEU A 1 80 ? 7.656 3.372 -13.909 1.00 88.50 80 LEU A N 1
ATOM 652 C CA . LEU A 1 80 ? 8.744 2.727 -14.640 1.00 88.50 80 LEU A CA 1
ATOM 653 C C . LEU A 1 80 ? 8.219 1.950 -15.853 1.00 88.50 80 LEU A C 1
ATOM 655 O O . LEU A 1 80 ? 8.816 2.027 -16.916 1.00 88.50 80 LEU A O 1
ATOM 659 N N . MET A 1 81 ? 7.082 1.256 -15.737 1.00 86.50 81 MET A N 1
ATOM 660 C CA . MET A 1 81 ? 6.482 0.505 -16.850 1.00 86.50 81 MET A CA 1
ATOM 661 C C . MET A 1 81 ? 6.078 1.384 -18.042 1.00 86.50 81 MET A C 1
ATOM 663 O O . MET A 1 81 ? 6.026 0.883 -19.160 1.00 86.50 81 MET A O 1
ATOM 667 N N . PHE A 1 82 ? 5.808 2.679 -17.839 1.00 85.38 82 PHE A N 1
ATOM 668 C CA . PHE A 1 82 ? 5.561 3.599 -18.956 1.00 85.38 82 PHE A CA 1
ATOM 669 C C . PHE A 1 82 ? 6.833 3.959 -19.737 1.00 85.38 82 PHE A C 1
ATOM 671 O O . PHE A 1 82 ? 6.731 4.345 -20.900 1.00 85.38 82 PHE A O 1
ATOM 678 N N . TYR A 1 83 ? 8.009 3.855 -19.114 1.00 82.94 83 TYR A N 1
ATOM 679 C CA . TYR A 1 83 ? 9.296 4.200 -19.723 1.00 82.94 83 TYR A CA 1
ATOM 680 C C . TYR A 1 83 ? 10.081 2.963 -20.185 1.00 82.94 83 TYR A C 1
ATOM 682 O O . TYR A 1 83 ? 10.699 2.975 -21.245 1.00 82.94 83 TYR A O 1
ATOM 690 N N . TYR A 1 84 ? 10.011 1.878 -19.417 1.00 80.56 84 TYR A N 1
ATOM 691 C CA . TYR A 1 84 ? 10.755 0.650 -19.648 1.00 80.56 84 TYR A CA 1
ATOM 692 C C . TYR A 1 84 ? 10.209 -0.136 -20.845 1.00 80.56 84 TYR A C 1
ATOM 694 O O . TYR A 1 84 ? 9.050 -0.562 -20.850 1.00 80.56 84 TYR A O 1
ATOM 702 N N . ARG A 1 85 ? 11.061 -0.395 -21.844 1.00 79.25 85 ARG A N 1
ATOM 703 C CA . ARG A 1 85 ? 10.743 -1.295 -22.960 1.00 79.25 85 ARG A CA 1
ATOM 704 C C . ARG A 1 85 ? 11.203 -2.720 -22.638 1.00 79.25 85 ARG A C 1
ATOM 706 O O . ARG A 1 85 ? 12.391 -2.933 -22.400 1.00 79.25 85 ARG A O 1
ATOM 713 N N . PRO A 1 86 ? 10.313 -3.731 -22.677 1.00 81.50 86 PRO A N 1
ATOM 714 C CA . PRO A 1 86 ? 10.665 -5.114 -22.359 1.00 81.50 86 PRO A CA 1
ATOM 715 C C . PRO A 1 86 ? 11.378 -5.803 -23.539 1.00 81.50 86 PRO A C 1
ATOM 717 O O . PRO A 1 86 ? 10.886 -6.776 -24.106 1.00 81.50 86 PRO A O 1
ATOM 720 N N . THR A 1 87 ? 12.541 -5.283 -23.933 1.00 79.31 87 THR A N 1
ATOM 721 C CA . THR A 1 87 ? 13.373 -5.789 -25.035 1.00 79.31 87 THR A CA 1
ATOM 722 C C . THR A 1 87 ? 14.830 -5.862 -24.598 1.00 79.31 87 THR A C 1
ATOM 724 O O . THR A 1 87 ? 15.350 -4.891 -24.054 1.00 79.31 87 THR A O 1
ATOM 727 N N . VAL A 1 88 ? 15.500 -6.988 -24.862 1.00 76.62 88 VAL A N 1
ATOM 728 C CA . VAL A 1 88 ? 16.869 -7.265 -24.377 1.00 76.62 88 VAL A CA 1
ATOM 729 C C . VAL A 1 88 ? 17.879 -6.212 -24.849 1.00 76.62 88 VAL A C 1
ATOM 731 O O . VAL A 1 88 ? 18.778 -5.852 -24.097 1.00 76.62 88 VAL A O 1
ATOM 734 N N . GLU A 1 89 ? 17.702 -5.683 -26.060 1.00 75.81 89 GLU A N 1
ATOM 735 C CA . GLU A 1 89 ? 18.617 -4.710 -26.674 1.00 75.81 89 GLU A CA 1
ATOM 736 C C . GLU A 1 89 ? 18.587 -3.331 -25.996 1.00 75.81 89 GLU A C 1
ATOM 738 O O . GLU A 1 89 ? 19.620 -2.675 -25.906 1.00 75.81 89 GLU A O 1
ATOM 743 N N . TYR A 1 90 ? 17.427 -2.918 -25.475 1.00 73.69 90 TYR A N 1
ATOM 744 C CA . TYR A 1 90 ? 17.226 -1.606 -24.842 1.00 73.69 90 TYR A CA 1
ATOM 745 C C . TYR A 1 90 ? 17.104 -1.684 -23.312 1.00 73.69 90 TYR A C 1
ATOM 747 O O . TYR A 1 90 ? 16.988 -0.668 -22.636 1.00 73.69 90 TYR A O 1
ATOM 755 N N . ALA A 1 91 ? 17.181 -2.889 -22.736 1.00 72.06 91 ALA A N 1
ATOM 756 C CA . ALA A 1 91 ? 16.966 -3.103 -21.307 1.00 72.06 91 ALA A CA 1
ATOM 757 C C . ALA A 1 91 ? 17.964 -2.342 -20.420 1.00 72.06 91 ALA A C 1
ATOM 759 O O . ALA A 1 91 ? 17.567 -1.876 -19.361 1.00 72.06 91 ALA A O 1
ATOM 760 N N . TYR A 1 92 ? 19.231 -2.213 -20.834 1.00 72.25 92 TYR A N 1
ATOM 761 C CA . TYR A 1 92 ? 20.249 -1.468 -20.077 1.00 72.25 92 TYR A CA 1
ATOM 762 C C . TYR A 1 92 ? 20.214 0.040 -20.353 1.00 72.25 92 TYR A C 1
ATOM 764 O O . TYR A 1 92 ? 20.597 0.826 -19.497 1.00 72.25 92 TYR A O 1
ATOM 772 N N . THR A 1 93 ? 19.772 0.452 -21.544 1.00 78.69 93 THR A N 1
ATOM 773 C CA . THR A 1 93 ? 19.706 1.874 -21.917 1.00 78.69 93 THR A CA 1
ATOM 774 C C . THR A 1 93 ? 18.482 2.577 -21.337 1.00 78.69 93 THR A C 1
ATOM 776 O O . THR A 1 93 ? 18.523 3.789 -21.145 1.00 78.69 93 THR A O 1
ATOM 779 N N . ASP A 1 94 ? 17.413 1.821 -21.066 1.00 70.44 94 ASP A N 1
ATOM 780 C CA . ASP A 1 94 ? 16.138 2.316 -20.533 1.00 70.44 94 ASP A CA 1
ATOM 781 C C . ASP A 1 94 ? 16.020 2.149 -18.998 1.00 70.44 94 ASP A C 1
ATOM 783 O O . ASP A 1 94 ? 14.978 2.479 -18.424 1.00 70.44 94 ASP A O 1
ATOM 787 N N . MET A 1 95 ? 17.062 1.613 -18.345 1.00 69.94 95 MET A N 1
ATOM 788 C CA . MET A 1 95 ? 17.219 1.514 -16.881 1.00 69.94 95 MET A CA 1
ATOM 789 C C . MET A 1 95 ? 17.832 2.784 -16.295 1.00 69.94 95 MET A C 1
ATOM 791 O O . MET A 1 95 ? 17.355 3.194 -15.212 1.00 69.94 95 MET A O 1
#